Protein AF-A0A537LJ82-F1 (afdb_monomer_lite)

Organism: NCBI:txid2569760

Foldseek 3Di:
DDPPPPPPDLCDDPDPLSVLVNVLVVVCVVLVVVVVVVVVVVVVCCCVVCVDDPDDDDDPVVVVVVVVVVVVVVVVSVVVSVVSVVVSCVVNDDDPDDDDDQWDWDDDVPDIDIDGVVVPPDPDPPPPPPPPPDD

Sequence (135 aa):
MVLNLEIGSVFSPASPMAEATLRLLFLLLVLGTGVLVVVAAIVVISAIRFRDRGRELPEAGERRKAEVLWILGAAVLLLVVLVPTVQTMRIVDPPAGARAPDLIVIGHQFWWEVRYPRSTSRRGPRCSCGLSRRT

Secondary structure (DSSP, 8-state):
---------TTS--SHHHHHHHHHHHHHHHHHHHHHHHHHHHHHHHHHHTSS---PPPPHHHHHHHHHHHHHHHHHHHHHHHHHHHHHHHHHSPPSS-PPPS-EEEE-SS-EEEE-TTTS---------------

InterPro domains:
  IPR011759 Cytochrome C oxidase subunit II, transmembrane domain [PS50999] (2-96)
  IPR036257 Cytochrome C oxidase subunit II, transmembrane domain superfamily [G3DSA:1.10.287.90] (8-90)
  IPR036257 Cytochrome C oxidase subunit II, transmembrane domain superfamily [SSF81464] (11-94)

pLDDT: mean 82.56, std 13.48, range [50.81, 97.69]

Structure (mmCIF, N/CA/C/O backbone):
data_AF-A0A537LJ82-F1
#
_entry.id   AF-A0A537LJ82-F1
#
loop_
_atom_site.group_PDB
_atom_site.id
_atom_site.type_symbol
_atom_site.label_atom_id
_atom_site.label_alt_id
_atom_site.label_comp_id
_atom_site.label_asym_id
_atom_site.label_entity_id
_atom_site.label_seq_id
_atom_site.pdbx_PDB_ins_code
_atom_site.Cartn_x
_atom_site.Cartn_y
_atom_site.Cartn_z
_atom_site.occupancy
_atom_site.B_iso_or_equiv
_atom_site.auth_seq_id
_atom_site.auth_comp_id
_atom_site.auth_asym_id
_atom_site.auth_atom_id
_atom_site.pdbx_PDB_model_num
ATOM 1 N N . MET A 1 1 ? 33.465 21.208 -8.040 1.00 52.84 1 MET A N 1
ATOM 2 C CA . MET A 1 1 ? 32.564 20.579 -9.026 1.00 52.84 1 MET A CA 1
ATOM 3 C C . MET A 1 1 ? 31.612 19.681 -8.251 1.00 52.84 1 MET A C 1
ATOM 5 O O . MET A 1 1 ? 31.938 18.538 -7.974 1.00 52.84 1 MET A O 1
ATOM 9 N N . VAL A 1 2 ? 30.514 20.258 -7.759 1.00 50.81 2 VAL A N 1
ATOM 10 C CA . VAL A 1 2 ? 29.466 19.513 -7.051 1.00 50.81 2 VAL A CA 1
ATOM 11 C C . VAL A 1 2 ? 28.680 18.784 -8.133 1.00 50.81 2 VAL A C 1
ATOM 13 O O . VAL A 1 2 ? 28.070 19.430 -8.981 1.00 50.81 2 VAL A O 1
ATOM 16 N N . LEU A 1 3 ? 28.777 17.457 -8.175 1.00 58.72 3 LEU A N 1
ATOM 17 C CA . LEU A 1 3 ? 27.905 16.653 -9.021 1.00 58.72 3 LEU A CA 1
ATOM 18 C C . LEU A 1 3 ? 26.493 16.825 -8.467 1.00 58.72 3 LEU A C 1
ATOM 20 O O . LEU A 1 3 ? 26.192 16.342 -7.377 1.00 58.72 3 LEU A O 1
ATOM 24 N N . ASN A 1 4 ? 25.660 17.559 -9.202 1.00 56.03 4 ASN A N 1
ATOM 25 C CA . ASN A 1 4 ? 24.222 17.594 -8.994 1.00 56.03 4 ASN A CA 1
ATOM 26 C C . ASN A 1 4 ? 23.709 16.200 -9.380 1.00 56.03 4 ASN A C 1
ATOM 28 O O . ASN A 1 4 ? 23.338 15.943 -10.523 1.00 56.03 4 ASN A O 1
ATOM 32 N N . LEU A 1 5 ? 23.858 15.250 -8.456 1.00 62.44 5 LEU A N 1
ATOM 33 C CA . LEU A 1 5 ? 23.270 13.930 -8.565 1.00 62.44 5 LEU A CA 1
ATOM 34 C C . LEU A 1 5 ? 21.769 14.160 -8.472 1.00 62.44 5 LEU A C 1
ATOM 36 O O . LEU A 1 5 ? 21.214 14.257 -7.381 1.00 62.44 5 LEU A O 1
ATOM 40 N N . GLU A 1 6 ? 21.121 14.275 -9.624 1.00 65.00 6 GLU A N 1
ATOM 41 C CA . GLU A 1 6 ? 19.688 14.051 -9.747 1.00 65.00 6 GLU A CA 1
ATOM 42 C C . GLU A 1 6 ? 19.459 12.574 -9.404 1.00 65.00 6 GLU A C 1
ATOM 44 O O . GLU A 1 6 ? 19.371 11.704 -10.270 1.00 65.00 6 GLU A O 1
ATOM 49 N N . ILE A 1 7 ? 19.497 12.256 -8.107 1.00 64.25 7 ILE A N 1
ATOM 50 C CA . ILE A 1 7 ? 19.127 10.947 -7.596 1.00 64.25 7 ILE A CA 1
ATOM 51 C C . ILE A 1 7 ? 17.672 10.789 -8.014 1.00 64.25 7 ILE A C 1
ATOM 53 O O . ILE A 1 7 ? 16.813 11.533 -7.540 1.00 64.25 7 ILE A O 1
ATOM 57 N N . GLY A 1 8 ? 17.419 9.879 -8.958 1.00 63.47 8 GLY A N 1
ATOM 58 C CA . GLY A 1 8 ? 16.085 9.636 -9.488 1.00 63.47 8 GLY A CA 1
ATOM 59 C C . GLY A 1 8 ? 15.086 9.511 -8.342 1.00 63.47 8 GLY A C 1
ATOM 60 O O . GLY A 1 8 ? 15.216 8.638 -7.483 1.00 63.47 8 GLY A O 1
ATOM 61 N N . SER A 1 9 ? 14.126 10.432 -8.294 1.00 77.88 9 SER A N 1
ATOM 62 C CA . SER A 1 9 ? 13.089 10.423 -7.271 1.00 77.88 9 SER A CA 1
ATOM 63 C C . SER A 1 9 ? 12.092 9.322 -7.595 1.00 77.88 9 SER A C 1
ATOM 65 O O . SER A 1 9 ? 11.585 9.247 -8.713 1.00 77.88 9 SER A O 1
ATOM 67 N N . VAL A 1 10 ? 11.749 8.501 -6.601 1.00 77.69 10 VAL A N 1
ATOM 68 C CA . VAL A 1 10 ? 10.709 7.461 -6.717 1.00 77.69 10 VAL A CA 1
ATOM 69 C C . VAL A 1 10 ? 9.352 8.066 -7.120 1.00 77.69 10 VAL A C 1
ATOM 71 O O . VAL A 1 10 ? 8.505 7.382 -7.686 1.00 77.69 10 VAL A O 1
ATOM 74 N N . PHE A 1 11 ? 9.167 9.369 -6.891 1.00 83.88 11 PHE A N 1
ATOM 75 C CA . PHE A 1 11 ? 7.968 10.126 -7.249 1.00 83.88 11 PHE A CA 1
ATOM 76 C C . PHE A 1 11 ? 7.997 10.719 -8.669 1.00 83.88 11 PHE A C 1
ATOM 78 O O . PHE A 1 11 ? 7.053 11.405 -9.049 1.00 83.88 11 PHE A O 1
ATOM 85 N N . SER A 1 12 ? 9.051 10.465 -9.453 1.00 87.00 12 SER A N 1
ATOM 86 C CA . SER A 1 12 ? 9.181 10.890 -10.853 1.00 87.00 12 SER A CA 1
ATOM 87 C C . SER A 1 12 ? 9.356 9.658 -11.755 1.00 87.00 12 SER A C 1
ATOM 89 O O . SER A 1 12 ? 10.482 9.212 -11.995 1.00 87.00 12 SER A O 1
ATOM 91 N N . PRO A 1 13 ? 8.255 9.026 -12.199 1.00 84.44 13 PRO A N 1
ATOM 92 C CA . PRO A 1 13 ? 8.320 7.777 -12.945 1.00 84.44 13 PRO A CA 1
ATOM 93 C C . PRO A 1 13 ? 8.861 8.013 -14.362 1.00 84.44 13 PRO A C 1
ATOM 95 O O . PRO A 1 13 ? 8.376 8.872 -15.090 1.00 84.44 13 PRO A O 1
ATOM 98 N N . ALA A 1 14 ? 9.851 7.215 -14.768 1.00 86.44 14 ALA A N 1
ATOM 99 C CA . ALA A 1 14 ? 10.492 7.308 -16.087 1.00 86.44 14 ALA A CA 1
ATOM 100 C C . ALA A 1 14 ? 10.036 6.216 -17.078 1.00 86.44 14 ALA A C 1
ATOM 102 O O . ALA A 1 14 ? 10.525 6.152 -18.205 1.00 86.44 14 ALA A O 1
ATOM 103 N N . SER A 1 15 ? 9.128 5.324 -16.666 1.00 85.38 15 SER A N 1
ATOM 104 C CA . SER A 1 15 ? 8.594 4.243 -17.501 1.00 85.38 15 SER A CA 1
ATOM 105 C C . SER A 1 15 ? 7.119 3.951 -17.180 1.00 85.38 15 SER A C 1
ATOM 107 O O . SER A 1 15 ? 6.690 4.179 -16.045 1.00 85.38 15 SER A O 1
ATOM 109 N N . PRO A 1 16 ? 6.338 3.378 -18.120 1.00 86.88 16 PRO A N 1
ATOM 110 C CA . PRO A 1 16 ? 4.930 3.033 -17.875 1.00 86.88 16 PRO A CA 1
ATOM 111 C C . PRO A 1 16 ? 4.734 2.047 -16.710 1.00 86.88 16 PRO A C 1
ATOM 113 O O . PRO A 1 16 ? 3.758 2.119 -15.967 1.00 86.88 16 PRO A O 1
ATOM 116 N N . MET A 1 17 ? 5.694 1.138 -16.512 1.00 86.75 17 MET A N 1
ATOM 117 C CA . MET A 1 17 ? 5.713 0.200 -15.382 1.00 86.75 17 MET A CA 1
ATOM 118 C C . MET A 1 17 ? 5.956 0.922 -14.046 1.00 86.75 17 MET A C 1
ATOM 120 O O . MET A 1 17 ? 5.332 0.598 -13.031 1.00 86.75 17 MET A O 1
ATOM 124 N N . ALA A 1 18 ? 6.834 1.933 -14.047 1.00 87.00 18 ALA A N 1
ATOM 125 C CA . ALA A 1 18 ? 7.078 2.773 -12.878 1.00 87.00 18 ALA A CA 1
ATOM 126 C C . ALA A 1 18 ? 5.845 3.623 -12.533 1.00 87.00 18 ALA A C 1
ATOM 128 O O . ALA A 1 18 ? 5.503 3.742 -11.358 1.00 87.00 18 ALA A O 1
ATOM 129 N N . GLU A 1 19 ? 5.121 4.142 -13.531 1.00 90.12 19 GLU A N 1
ATOM 130 C CA . GLU A 1 19 ? 3.854 4.853 -13.307 1.00 90.12 19 GLU A CA 1
ATOM 131 C C . GLU A 1 19 ? 2.788 3.959 -12.661 1.00 90.12 19 GLU A C 1
ATOM 133 O O . GLU A 1 19 ? 2.119 4.379 -11.714 1.00 90.12 19 GLU A O 1
ATOM 138 N N . ALA A 1 20 ? 2.635 2.719 -13.141 1.00 89.88 20 ALA A N 1
ATOM 139 C CA . ALA A 1 20 ? 1.684 1.762 -12.574 1.00 89.88 20 ALA A CA 1
ATOM 140 C C . ALA A 1 20 ? 2.008 1.439 -11.105 1.00 89.88 20 ALA A C 1
ATOM 142 O O . ALA A 1 20 ? 1.113 1.397 -10.258 1.00 89.88 20 ALA A O 1
ATOM 143 N N . THR A 1 21 ? 3.296 1.285 -10.790 1.00 90.00 21 THR A N 1
ATOM 144 C CA . THR A 1 21 ? 3.774 1.086 -9.415 1.00 90.00 21 THR A CA 1
ATOM 145 C C . THR A 1 21 ? 3.507 2.315 -8.542 1.00 90.00 21 THR A C 1
ATOM 147 O O . THR A 1 21 ? 3.005 2.177 -7.427 1.00 90.00 21 THR A O 1
ATOM 150 N N . LEU A 1 22 ? 3.769 3.526 -9.049 1.00 92.94 22 LEU A N 1
ATOM 151 C CA . LEU A 1 22 ? 3.554 4.770 -8.306 1.00 92.94 22 LEU A CA 1
ATOM 152 C C . LEU A 1 22 ? 2.070 5.007 -7.986 1.00 92.94 22 LEU A C 1
ATOM 154 O O . LEU A 1 22 ? 1.729 5.389 -6.867 1.00 92.94 22 LEU A O 1
ATOM 158 N N . ARG A 1 23 ? 1.170 4.733 -8.937 1.00 92.12 23 ARG A N 1
ATOM 159 C CA . ARG A 1 23 ? -0.284 4.801 -8.703 1.00 92.12 23 ARG A CA 1
ATOM 160 C C . ARG A 1 23 ? -0.719 3.840 -7.601 1.00 92.12 23 ARG A C 1
ATOM 162 O O . ARG A 1 23 ? -1.518 4.214 -6.744 1.00 92.12 23 ARG A O 1
ATOM 169 N N . LEU A 1 24 ? -0.174 2.624 -7.609 1.00 92.44 24 LEU A N 1
ATOM 170 C CA . LEU A 1 24 ? -0.477 1.620 -6.597 1.00 92.44 24 LEU A CA 1
ATOM 171 C C . LEU A 1 24 ? 0.047 2.031 -5.215 1.00 92.44 24 LEU A C 1
ATOM 173 O O . LEU A 1 24 ? -0.665 1.887 -4.225 1.00 92.44 24 LEU A O 1
ATOM 177 N N . LEU A 1 25 ? 1.240 2.629 -5.154 1.00 94.38 25 LEU A N 1
ATOM 178 C CA . LEU A 1 25 ? 1.798 3.207 -3.930 1.00 94.38 25 LEU A CA 1
ATOM 179 C C . LEU A 1 25 ? 0.877 4.279 -3.336 1.00 94.38 25 LEU A C 1
ATOM 181 O O . LEU A 1 25 ? 0.569 4.221 -2.147 1.00 94.38 25 LEU A O 1
ATOM 185 N N . PHE A 1 26 ? 0.400 5.232 -4.142 1.00 94.94 26 PHE A N 1
ATOM 186 C CA . PHE A 1 26 ? -0.505 6.273 -3.645 1.00 94.94 26 PHE A CA 1
ATOM 187 C C . PHE A 1 26 ? -1.850 5.709 -3.188 1.00 94.94 26 PHE A C 1
ATOM 189 O O . PHE A 1 26 ? -2.368 6.137 -2.158 1.00 94.94 26 PHE A O 1
ATOM 196 N N . LEU A 1 27 ? -2.391 4.717 -3.900 1.00 94.19 27 LEU A N 1
ATOM 197 C CA . LEU A 1 27 ? -3.605 4.017 -3.485 1.00 94.19 27 LEU A CA 1
ATOM 198 C C . LEU A 1 27 ? -3.427 3.373 -2.103 1.00 94.19 27 LEU A C 1
ATOM 200 O O . LEU A 1 27 ? -4.261 3.570 -1.220 1.00 94.19 27 LEU A O 1
ATOM 204 N N . LEU A 1 28 ? -2.321 2.656 -1.887 1.00 94.94 28 LEU A N 1
ATOM 205 C CA . LEU A 1 28 ? -2.011 2.036 -0.597 1.00 94.94 28 LEU A CA 1
ATOM 206 C C . LEU A 1 28 ? -1.793 3.071 0.508 1.00 94.94 28 LEU A C 1
ATOM 208 O O . LEU A 1 28 ? -2.282 2.877 1.619 1.00 94.94 28 LEU A O 1
ATOM 212 N N . LEU A 1 29 ? -1.102 4.176 0.214 1.00 95.81 29 LEU A N 1
ATOM 213 C CA . LEU A 1 29 ? -0.899 5.262 1.175 1.00 95.81 29 LEU A CA 1
ATOM 214 C C . LEU A 1 29 ? -2.222 5.888 1.611 1.00 95.81 29 LEU A C 1
ATOM 216 O O . LEU A 1 29 ? -2.426 6.089 2.806 1.00 95.81 29 LEU A O 1
ATOM 220 N N . VAL A 1 30 ? -3.126 6.176 0.672 1.00 96.56 30 VAL A N 1
ATOM 221 C CA . VAL A 1 30 ? -4.438 6.760 0.984 1.00 96.56 30 VAL A CA 1
ATOM 222 C C . VAL A 1 30 ? -5.274 5.790 1.816 1.00 96.56 30 VAL A C 1
ATOM 224 O O . VAL A 1 30 ? -5.812 6.189 2.848 1.00 96.56 30 VAL A O 1
ATOM 227 N N . LEU A 1 31 ? -5.343 4.514 1.424 1.00 95.00 31 LEU A N 1
ATOM 228 C CA . LEU A 1 31 ? -6.084 3.499 2.177 1.00 95.00 31 LEU A CA 1
ATOM 229 C C . LEU A 1 31 ? -5.499 3.289 3.579 1.00 95.00 31 LEU A C 1
ATOM 231 O O . LEU A 1 31 ? -6.237 3.314 4.563 1.00 95.00 31 LEU A O 1
ATOM 235 N N . GLY A 1 32 ? -4.179 3.132 3.685 1.00 95.25 32 GLY A N 1
ATOM 236 C CA . GLY A 1 32 ? -3.488 2.944 4.959 1.00 95.25 32 GLY A CA 1
ATOM 237 C C . GLY A 1 32 ? -3.645 4.145 5.888 1.00 95.25 32 GLY A C 1
ATOM 238 O O . GLY A 1 32 ? -3.961 3.977 7.064 1.00 95.25 32 GLY A O 1
ATOM 239 N N . THR A 1 33 ? -3.514 5.360 5.351 1.00 97.69 33 THR A N 1
ATOM 240 C CA . THR A 1 33 ? -3.749 6.597 6.110 1.00 97.69 33 THR A CA 1
ATOM 241 C C . THR A 1 33 ? -5.205 6.691 6.562 1.00 97.69 33 THR A C 1
ATOM 243 O O . THR A 1 33 ? -5.463 7.037 7.711 1.00 97.69 33 THR A O 1
ATOM 246 N N . GLY A 1 34 ? -6.166 6.329 5.707 1.00 96.12 34 GLY A N 1
ATOM 247 C CA . GLY A 1 34 ? -7.585 6.300 6.064 1.00 96.12 34 GLY A CA 1
ATOM 248 C C . GLY A 1 34 ? -7.873 5.364 7.240 1.00 96.12 34 GLY A C 1
ATOM 249 O O . GLY A 1 34 ? -8.498 5.774 8.217 1.00 96.12 34 GLY A O 1
ATOM 250 N N . VAL A 1 35 ? -7.359 4.132 7.192 1.00 94.88 35 VAL A N 1
ATOM 251 C CA . VAL A 1 35 ? -7.502 3.158 8.289 1.00 94.88 35 VAL A CA 1
ATOM 252 C C . VAL A 1 35 ? -6.838 3.662 9.567 1.00 94.88 35 VAL A C 1
ATOM 254 O O . VAL A 1 35 ? -7.441 3.589 10.638 1.00 94.88 35 VAL A O 1
ATOM 257 N N . LEU A 1 36 ? -5.627 4.215 9.461 1.00 96.19 36 LEU A N 1
ATOM 258 C CA . LEU A 1 36 ? -4.908 4.792 10.595 1.00 96.19 36 LEU A CA 1
ATOM 259 C C . LEU A 1 36 ? -5.735 5.887 11.277 1.00 96.19 36 LEU A C 1
ATOM 261 O O . LEU A 1 36 ? -5.895 5.858 12.495 1.00 96.19 36 LEU A O 1
ATOM 265 N N . VAL A 1 37 ? -6.293 6.819 10.499 1.00 97.69 37 VAL A N 1
ATOM 266 C CA . VAL A 1 37 ? -7.123 7.916 11.015 1.00 97.69 37 VAL A CA 1
ATOM 267 C C . VAL A 1 37 ? -8.381 7.381 11.697 1.00 97.69 37 VAL A C 1
ATOM 269 O O . VAL A 1 37 ? -8.710 7.836 12.791 1.00 97.69 37 VAL A O 1
ATOM 272 N N . VAL A 1 38 ? -9.061 6.394 11.106 1.00 95.19 38 VAL A N 1
ATOM 273 C CA . VAL A 1 38 ? -10.261 5.781 11.699 1.00 95.19 38 VAL A CA 1
ATOM 274 C C . VAL A 1 38 ? -9.942 5.138 13.049 1.00 95.19 38 VAL A C 1
ATOM 276 O O . VAL A 1 38 ? -10.616 5.421 14.040 1.00 95.19 38 VAL A O 1
ATOM 279 N N . VAL A 1 39 ? -8.896 4.312 13.120 1.00 94.69 39 VAL A N 1
ATOM 280 C CA . VAL A 1 39 ? -8.502 3.639 14.367 1.00 94.69 39 VAL A CA 1
ATOM 281 C C . VAL A 1 39 ? -8.048 4.656 15.413 1.00 94.69 39 VAL A C 1
ATOM 283 O O . VAL A 1 39 ? -8.490 4.593 16.561 1.00 94.69 39 VAL A O 1
ATOM 286 N N . ALA A 1 40 ? -7.223 5.630 15.023 1.00 96.56 40 ALA A N 1
ATOM 287 C CA . ALA A 1 40 ? -6.768 6.690 15.916 1.00 96.56 40 ALA A CA 1
ATOM 288 C C . ALA A 1 40 ? -7.948 7.488 16.492 1.00 96.56 40 ALA A C 1
ATOM 290 O O . ALA A 1 40 ? -7.998 7.720 17.700 1.00 96.56 40 ALA A O 1
ATOM 291 N N . ALA A 1 41 ? -8.936 7.843 15.665 1.00 96.25 41 ALA A N 1
ATOM 292 C CA . ALA A 1 41 ? -10.139 8.537 16.112 1.00 96.25 41 ALA A CA 1
ATOM 293 C C . ALA A 1 41 ? -10.947 7.699 17.115 1.00 96.25 41 ALA A C 1
ATOM 295 O O . ALA A 1 41 ? -11.321 8.214 18.168 1.00 96.25 41 ALA A O 1
ATOM 296 N N . ILE A 1 42 ? -11.167 6.406 16.842 1.00 93.38 42 ILE A N 1
ATOM 297 C CA . ILE A 1 42 ? -11.875 5.499 17.763 1.00 93.38 42 ILE A CA 1
ATOM 298 C C . ILE A 1 42 ? -11.163 5.443 19.118 1.00 93.38 42 ILE A C 1
ATOM 300 O O . ILE A 1 42 ? -11.818 5.541 20.160 1.00 93.38 42 ILE A O 1
ATOM 304 N N . VAL A 1 43 ? -9.834 5.324 19.123 1.00 93.00 43 VAL A N 1
ATOM 305 C CA . VAL A 1 43 ? -9.031 5.274 20.353 1.00 93.00 43 VAL A CA 1
ATOM 306 C C . VAL A 1 43 ? -9.123 6.588 21.125 1.00 93.00 43 VAL A C 1
ATOM 308 O O . VAL A 1 43 ? -9.401 6.565 22.323 1.00 93.00 43 VAL A O 1
ATOM 311 N N . VAL A 1 44 ? -8.950 7.730 20.454 1.00 95.81 44 VAL A N 1
ATOM 312 C CA . VAL A 1 44 ? -9.024 9.059 21.083 1.00 95.81 44 VAL A CA 1
ATOM 313 C C . VAL A 1 44 ? -10.410 9.308 21.678 1.00 95.81 44 VAL A C 1
ATOM 315 O O . VAL A 1 44 ? -10.521 9.686 22.846 1.00 95.81 44 VAL A O 1
ATOM 318 N N . ILE A 1 45 ? -11.475 9.034 20.920 1.00 93.50 45 ILE A N 1
ATOM 319 C CA . ILE A 1 45 ? -12.858 9.171 21.397 1.00 93.50 45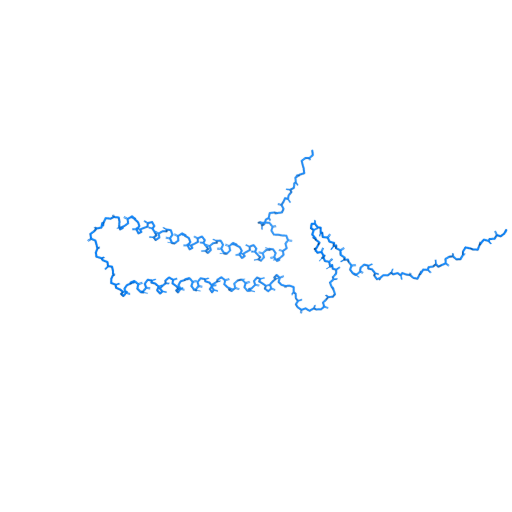 ILE A CA 1
ATOM 320 C C . ILE A 1 45 ? -13.089 8.265 22.606 1.00 93.50 45 ILE A C 1
ATOM 322 O O . ILE A 1 45 ? -13.644 8.712 23.610 1.00 93.50 45 ILE A O 1
ATOM 326 N N . SER A 1 46 ? -12.629 7.014 22.546 1.00 89.31 46 SER A N 1
ATOM 327 C CA . SER A 1 46 ? -12.792 6.061 23.645 1.00 89.31 46 SER A CA 1
ATOM 328 C C . SER A 1 46 ? -12.051 6.512 24.906 1.00 89.31 46 SER A C 1
ATOM 330 O O . SER A 1 46 ? -12.608 6.463 26.003 1.00 89.31 46 SER A O 1
ATOM 332 N N . ALA A 1 47 ? -10.824 7.014 24.757 1.00 90.44 47 ALA A N 1
ATOM 333 C CA . ALA A 1 47 ? -10.010 7.505 25.863 1.00 90.44 47 ALA A CA 1
ATOM 334 C C . ALA A 1 47 ? -10.639 8.722 26.560 1.00 90.44 47 ALA A C 1
ATOM 336 O O . ALA A 1 47 ? -10.608 8.806 27.786 1.00 90.44 47 ALA A O 1
ATOM 337 N N . ILE A 1 48 ? -11.244 9.644 25.803 1.00 91.19 48 ILE A N 1
AT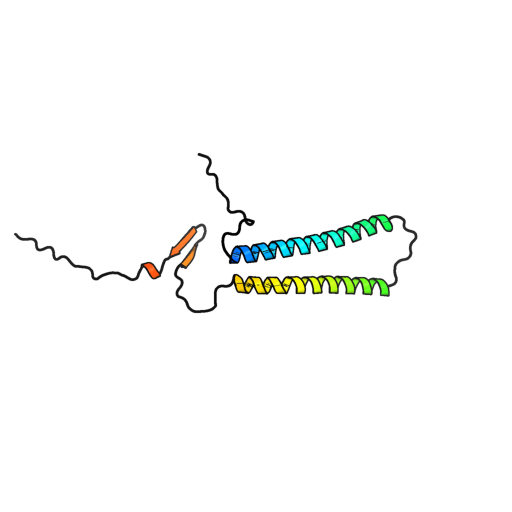OM 338 C CA . ILE A 1 48 ? -11.899 10.838 26.358 1.00 91.19 48 ILE A CA 1
ATOM 339 C C . ILE A 1 48 ? -13.267 10.482 26.964 1.00 91.19 48 ILE A C 1
ATOM 341 O O . ILE A 1 48 ? -13.588 10.910 28.073 1.00 91.19 48 ILE A O 1
ATOM 345 N N . ARG A 1 49 ? -14.085 9.684 26.262 1.00 84.25 49 ARG A N 1
ATOM 346 C CA . ARG A 1 49 ? -15.488 9.408 26.624 1.00 84.25 49 ARG A CA 1
ATOM 347 C C . ARG A 1 49 ? -15.653 8.430 27.789 1.00 84.25 49 ARG A C 1
ATOM 349 O O . ARG A 1 49 ? -16.660 8.510 28.496 1.00 84.25 49 ARG A O 1
ATOM 356 N N . PHE A 1 50 ? -14.706 7.512 27.983 1.00 81.75 50 PHE A N 1
ATOM 357 C CA . PHE A 1 50 ? -14.756 6.470 29.021 1.00 81.75 50 PHE A CA 1
ATOM 358 C C . PHE A 1 50 ? -13.717 6.678 30.138 1.00 81.75 50 PHE A C 1
ATOM 360 O O . PHE A 1 50 ? -13.350 5.721 30.827 1.00 81.75 50 PHE A O 1
ATOM 367 N N . ARG A 1 51 ? -13.248 7.923 30.323 1.00 79.31 51 ARG A N 1
ATOM 368 C CA . ARG A 1 51 ? -12.256 8.287 31.348 1.00 79.31 51 ARG A CA 1
ATOM 369 C C . ARG A 1 51 ? -12.788 8.214 32.786 1.00 79.31 51 ARG A C 1
ATOM 371 O O . ARG A 1 51 ? -11.995 7.987 33.689 1.00 79.31 51 ARG A O 1
ATOM 378 N N . ASP A 1 52 ? -14.098 8.360 32.992 1.00 74.38 52 ASP A N 1
ATOM 379 C CA . ASP A 1 52 ? -14.737 8.406 34.318 1.00 74.38 52 ASP A CA 1
ATOM 380 C C . ASP A 1 52 ? -15.588 7.139 34.538 1.00 74.38 52 ASP A C 1
ATOM 382 O O . ASP A 1 52 ? -16.569 6.905 33.821 1.00 74.38 52 ASP A O 1
ATOM 386 N N . ARG A 1 53 ? -15.155 6.238 35.433 1.00 65.94 53 ARG A N 1
ATOM 387 C CA . ARG A 1 53 ? -15.617 4.836 35.467 1.00 65.94 53 ARG A CA 1
ATOM 388 C C . ARG A 1 53 ? -16.464 4.504 36.695 1.00 65.94 53 ARG A C 1
ATOM 390 O O . ARG A 1 53 ? -15.945 4.120 37.734 1.00 65.94 53 ARG A O 1
ATOM 397 N N . GLY A 1 54 ? -17.775 4.513 36.480 1.00 62.09 54 GLY A N 1
ATOM 398 C CA . GLY A 1 54 ? -18.762 3.736 37.238 1.00 62.09 54 GLY A CA 1
ATOM 399 C C . GLY A 1 54 ? -19.681 2.930 36.311 1.00 62.09 54 GLY A C 1
ATOM 400 O O . GLY A 1 54 ? -20.875 2.856 36.562 1.00 62.09 54 GLY A O 1
ATOM 401 N N . ARG A 1 55 ? -19.171 2.424 35.174 1.00 67.19 55 ARG A N 1
ATOM 402 C CA . ARG A 1 55 ? -19.984 1.738 34.149 1.00 67.19 55 ARG A CA 1
ATOM 403 C C . ARG A 1 55 ? -19.750 0.233 34.132 1.00 67.19 55 ARG A C 1
ATOM 405 O O . ARG A 1 55 ? -18.613 -0.222 34.238 1.00 67.19 55 ARG A O 1
ATOM 412 N N . GLU A 1 56 ? -20.840 -0.499 33.937 1.00 71.81 56 GLU A N 1
ATOM 413 C CA . GLU A 1 56 ? -20.865 -1.951 33.789 1.00 71.81 56 GLU A CA 1
ATOM 414 C C . GLU A 1 56 ? -20.188 -2.394 32.482 1.00 71.81 56 GLU A C 1
ATOM 416 O O . GLU A 1 56 ? -20.156 -1.668 31.484 1.00 71.81 56 GLU A O 1
ATOM 421 N N . LEU A 1 57 ? -19.590 -3.586 32.509 1.00 73.50 57 LEU A N 1
ATOM 422 C CA . LEU A 1 57 ? -18.931 -4.180 31.349 1.00 73.50 57 LEU A CA 1
ATOM 423 C C . LEU A 1 57 ? -19.986 -4.613 30.316 1.00 73.50 57 LEU A C 1
ATOM 425 O O . LEU A 1 57 ? -20.960 -5.251 30.706 1.00 73.50 57 LEU A O 1
ATOM 429 N N . PRO A 1 58 ? -19.776 -4.356 29.009 1.00 72.50 58 PRO A N 1
ATOM 430 C CA . PRO A 1 58 ? -20.707 -4.800 27.977 1.00 72.50 58 PRO A CA 1
ATOM 431 C C . PRO A 1 58 ? -20.805 -6.326 27.952 1.00 72.50 58 PRO A C 1
ATOM 433 O O . PRO A 1 58 ? -19.790 -7.022 28.143 1.00 72.50 58 PRO A O 1
ATOM 436 N N . GLU A 1 59 ? -22.015 -6.822 27.690 1.00 79.19 59 GLU A N 1
ATOM 437 C CA . GLU A 1 59 ? -22.325 -8.249 27.662 1.00 79.19 59 GLU A CA 1
ATOM 438 C C . GLU A 1 59 ? -21.496 -8.998 26.604 1.00 79.19 59 GLU A C 1
ATOM 440 O O . GLU A 1 59 ? -21.048 -8.440 25.595 1.00 79.19 59 GLU A O 1
ATOM 445 N N . ALA A 1 60 ? -21.306 -10.307 26.803 1.00 73.94 60 ALA A N 1
ATOM 446 C CA . ALA A 1 60 ? -20.504 -11.151 25.911 1.00 73.94 60 ALA A CA 1
ATOM 447 C C . ALA A 1 60 ? -20.973 -11.099 24.438 1.00 73.94 60 ALA A C 1
ATOM 449 O O . ALA A 1 60 ? -20.154 -11.175 23.519 1.00 73.94 60 ALA A O 1
ATOM 450 N N . GLY A 1 61 ? -22.278 -10.912 24.204 1.00 78.81 61 GLY A N 1
ATOM 451 C CA . GLY A 1 61 ? -22.855 -10.797 22.864 1.00 78.81 61 GLY A CA 1
ATOM 452 C C . GLY A 1 61 ? -22.416 -9.546 22.091 1.00 78.81 61 GLY A C 1
ATOM 453 O O . GLY A 1 61 ? -22.209 -9.623 20.880 1.00 78.81 61 GLY A O 1
ATOM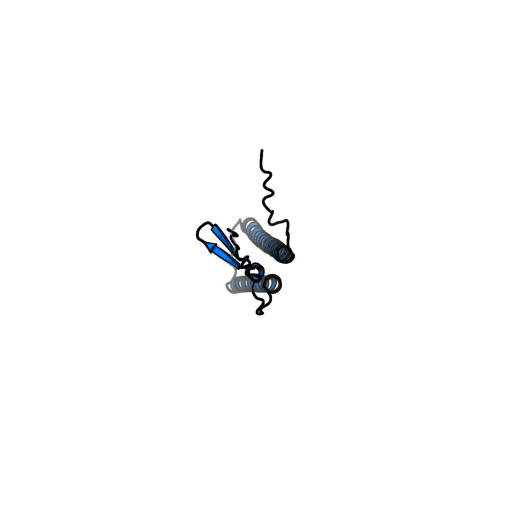 454 N N . GLU A 1 62 ? -22.230 -8.405 22.758 1.00 77.19 62 GLU A N 1
ATOM 455 C CA . GLU A 1 62 ? -21.786 -7.158 22.112 1.00 77.19 62 GLU A CA 1
ATOM 456 C C . GLU A 1 62 ? -20.308 -7.207 21.720 1.00 77.19 62 GLU A C 1
ATOM 458 O O . GLU A 1 62 ? -19.937 -6.775 20.627 1.00 77.19 62 GLU A O 1
ATOM 463 N N . ARG A 1 63 ? -19.470 -7.820 22.561 1.00 81.88 63 ARG A N 1
ATOM 464 C CA . ARG A 1 63 ? -18.036 -8.007 22.283 1.00 81.88 63 ARG A CA 1
ATOM 465 C C . ARG A 1 63 ? -17.809 -8.853 21.034 1.00 81.88 63 ARG A C 1
ATOM 467 O O . ARG A 1 63 ? -17.023 -8.474 20.171 1.00 81.88 63 ARG A O 1
ATOM 474 N N . ARG A 1 64 ? -18.558 -9.953 20.898 1.00 87.25 64 ARG A N 1
ATOM 475 C CA . ARG A 1 64 ? -18.467 -10.852 19.738 1.00 87.25 64 ARG A CA 1
ATOM 476 C C . ARG A 1 64 ? -18.871 -10.168 18.430 1.00 87.25 64 ARG A C 1
ATOM 478 O O . ARG A 1 64 ? -18.264 -10.424 17.395 1.00 87.25 64 ARG A O 1
ATOM 485 N N . LYS A 1 65 ? -19.875 -9.284 18.456 1.00 87.38 65 LYS A N 1
ATOM 486 C CA . LYS A 1 65 ? -20.281 -8.503 17.272 1.00 87.38 65 LYS A CA 1
ATOM 487 C C . LYS A 1 65 ? -19.174 -7.549 16.828 1.00 87.38 65 LYS A C 1
ATOM 489 O O . LYS A 1 65 ? -18.874 -7.493 15.639 1.00 87.38 65 LYS A O 1
ATOM 494 N N . ALA A 1 66 ? -18.560 -6.837 17.776 1.00 87.50 66 ALA A N 1
ATOM 495 C CA . ALA A 1 66 ? -17.439 -5.948 17.487 1.00 87.50 66 ALA A CA 1
ATOM 496 C C . ALA A 1 66 ? -16.253 -6.724 16.903 1.00 87.50 66 ALA A C 1
ATOM 498 O O . ALA A 1 66 ? -15.657 -6.271 15.929 1.00 87.50 66 ALA A O 1
ATOM 499 N N . GLU A 1 67 ? -15.965 -7.910 17.450 1.00 89.12 67 GLU A N 1
ATOM 500 C CA . GLU A 1 67 ? -14.882 -8.768 16.977 1.00 89.12 67 GLU A CA 1
ATOM 501 C C . GLU A 1 67 ? -15.058 -9.187 15.512 1.00 89.12 67 GLU A C 1
ATOM 503 O O . GLU A 1 67 ? -14.187 -8.991 14.668 1.00 89.12 67 GLU A O 1
ATOM 508 N N . VAL A 1 68 ? -16.242 -9.700 15.190 1.00 94.06 68 VAL A N 1
ATOM 509 C CA . VAL A 1 68 ? -16.574 -10.126 13.829 1.00 94.06 68 VAL A CA 1
ATOM 510 C C . VAL A 1 68 ? -16.552 -8.944 12.854 1.00 94.06 68 VAL A C 1
ATOM 512 O O . VAL A 1 68 ? -16.074 -9.087 11.729 1.00 94.06 68 VAL A O 1
ATOM 515 N N . LEU A 1 69 ? -17.023 -7.769 13.283 1.00 93.62 69 LEU A N 1
ATOM 516 C CA . LEU A 1 69 ? -17.082 -6.575 12.442 1.00 93.62 69 LEU A CA 1
ATOM 517 C C . LEU A 1 69 ? -15.693 -6.106 11.989 1.00 93.62 69 LEU A C 1
ATOM 519 O O . LEU A 1 69 ? -15.518 -5.793 10.811 1.00 93.62 69 LEU A O 1
ATOM 523 N N . TRP A 1 70 ? -14.700 -6.068 12.884 1.00 93.00 70 TRP A N 1
ATOM 524 C CA . TRP A 1 70 ? -13.360 -5.601 12.509 1.00 93.00 70 TRP A CA 1
ATOM 525 C C . TRP A 1 70 ? -12.606 -6.622 11.651 1.00 93.00 70 TRP A C 1
ATOM 527 O O . TRP A 1 70 ? -11.896 -6.220 10.729 1.00 93.00 70 TRP A O 1
ATOM 537 N N . ILE A 1 71 ? -12.799 -7.924 11.891 1.00 94.81 71 ILE A N 1
ATOM 538 C CA . ILE A 1 71 ? -12.209 -8.984 11.058 1.00 94.81 71 ILE A CA 1
ATOM 539 C C . ILE A 1 71 ? -12.763 -8.897 9.636 1.00 94.81 71 ILE A C 1
ATOM 541 O O . ILE A 1 71 ? -11.997 -8.897 8.673 1.00 94.81 71 ILE A O 1
ATOM 545 N N . LEU A 1 72 ? -14.087 -8.767 9.495 1.00 96.25 72 LEU A N 1
ATOM 546 C CA . LEU A 1 72 ? -14.733 -8.563 8.197 1.00 96.25 72 LEU A CA 1
ATOM 547 C C . LEU A 1 72 ? -14.235 -7.285 7.519 1.00 96.25 72 LEU A C 1
ATOM 549 O O . LEU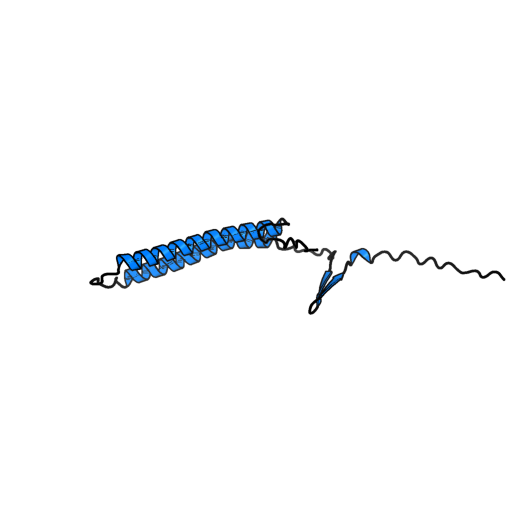 A 1 72 ? -13.904 -7.320 6.336 1.00 96.25 72 LEU A O 1
ATOM 553 N N . GLY A 1 73 ? -14.128 -6.180 8.261 1.00 93.81 73 GLY A N 1
ATOM 554 C CA . GLY A 1 73 ? -13.596 -4.922 7.739 1.00 93.81 73 GLY A CA 1
ATOM 555 C C . GLY A 1 73 ? -12.174 -5.066 7.187 1.00 93.81 73 GLY A C 1
ATOM 556 O O . GLY A 1 73 ? -11.904 -4.654 6.059 1.00 93.81 73 GLY A O 1
ATOM 557 N N . ALA A 1 74 ? -11.278 -5.709 7.941 1.00 92.38 74 ALA A N 1
ATOM 558 C CA . ALA A 1 74 ? -9.906 -5.968 7.508 1.00 92.38 74 ALA A CA 1
ATOM 559 C C . ALA A 1 74 ? -9.843 -6.919 6.298 1.00 92.38 74 ALA A C 1
ATOM 561 O O . ALA A 1 74 ? -9.085 -6.675 5.358 1.00 92.38 74 ALA A O 1
ATOM 562 N N . ALA A 1 75 ? -10.666 -7.970 6.278 1.00 95.94 75 ALA A N 1
ATOM 563 C CA . ALA A 1 75 ? -10.734 -8.911 5.163 1.00 95.94 75 ALA A CA 1
ATOM 564 C C . ALA A 1 75 ? -11.217 -8.240 3.864 1.00 95.94 75 ALA A C 1
ATOM 566 O O . ALA A 1 75 ? -10.627 -8.445 2.804 1.00 95.94 75 ALA A O 1
ATOM 567 N N . VAL A 1 76 ? -12.250 -7.396 3.939 1.00 95.88 76 VAL A N 1
ATOM 568 C CA . VAL A 1 76 ? -12.752 -6.637 2.782 1.00 95.88 76 VAL A CA 1
ATOM 569 C C . VAL A 1 76 ? -11.697 -5.656 2.274 1.00 95.88 76 VAL A C 1
ATOM 571 O O . VAL A 1 76 ? -11.478 -5.573 1.067 1.00 95.88 76 VAL A O 1
ATOM 574 N N . LEU A 1 77 ? -10.994 -4.958 3.171 1.00 94.19 77 LEU A N 1
ATOM 575 C CA . LEU A 1 77 ? -9.903 -4.059 2.791 1.00 94.19 77 LEU A CA 1
ATOM 576 C C . LEU A 1 77 ? -8.805 -4.791 2.002 1.00 94.19 77 LEU A C 1
ATOM 578 O O . LEU A 1 77 ? -8.337 -4.278 0.986 1.00 94.19 77 LEU A O 1
ATOM 582 N N . LEU A 1 78 ? -8.424 -6.001 2.428 1.00 95.12 78 LEU A N 1
ATOM 583 C CA . LEU A 1 78 ? -7.452 -6.822 1.701 1.00 95.12 78 LEU A CA 1
ATOM 584 C C . LEU A 1 78 ? -7.933 -7.168 0.289 1.00 95.12 78 LEU A C 1
ATOM 586 O O . LEU A 1 78 ? -7.156 -7.064 -0.658 1.00 95.12 78 LEU A O 1
ATOM 590 N N . LEU A 1 79 ? -9.208 -7.528 0.123 1.00 95.38 79 LEU A N 1
ATOM 591 C CA . LEU A 1 79 ? -9.780 -7.808 -1.198 1.00 95.38 79 LEU A CA 1
ATOM 592 C C . LEU A 1 79 ? -9.759 -6.572 -2.108 1.00 95.38 79 LEU A C 1
ATOM 594 O O . LEU A 1 79 ? -9.425 -6.687 -3.288 1.00 95.38 79 LEU A O 1
ATOM 598 N N . VAL A 1 80 ? -10.052 -5.390 -1.559 1.00 94.44 80 VAL A N 1
ATOM 599 C CA . VAL A 1 80 ? -9.988 -4.115 -2.294 1.00 94.44 80 VAL A CA 1
ATOM 600 C C . VAL A 1 80 ? -8.568 -3.821 -2.780 1.00 94.44 80 VAL A C 1
ATOM 602 O O . VAL A 1 80 ? -8.395 -3.354 -3.902 1.00 94.44 80 VAL A O 1
ATOM 605 N N . VAL A 1 81 ? -7.550 -4.125 -1.972 1.00 95.25 81 VAL A N 1
ATOM 606 C CA . VAL A 1 81 ? -6.134 -3.947 -2.336 1.00 95.25 81 VAL A CA 1
ATOM 607 C C . VAL A 1 81 ? -5.644 -5.013 -3.323 1.00 95.25 81 VAL A C 1
ATOM 609 O O . VAL A 1 81 ? -4.793 -4.739 -4.175 1.00 95.25 81 VAL A O 1
ATOM 612 N N . LEU A 1 82 ? -6.181 -6.230 -3.250 1.00 95.69 82 LEU A N 1
ATOM 613 C CA . LEU A 1 82 ? -5.737 -7.353 -4.073 1.00 95.69 82 LEU A CA 1
ATOM 614 C C . LEU A 1 82 ? -5.966 -7.106 -5.569 1.00 95.69 82 LEU A C 1
ATOM 616 O O . LEU A 1 82 ? -5.089 -7.391 -6.383 1.00 95.69 82 LEU A O 1
ATOM 620 N N . VAL A 1 83 ? -7.122 -6.548 -5.934 1.00 94.69 83 VAL A N 1
ATOM 621 C CA . VAL A 1 83 ? -7.486 -6.293 -7.337 1.00 94.69 83 VAL A CA 1
ATOM 622 C C . VAL A 1 83 ? -6.470 -5.393 -8.061 1.00 94.69 83 VAL A C 1
ATOM 624 O O . VAL A 1 83 ? -5.910 -5.853 -9.061 1.00 94.69 83 VAL A O 1
ATOM 627 N N . PRO A 1 84 ? -6.166 -4.162 -7.595 1.00 92.81 84 PRO A N 1
ATOM 628 C CA . PRO A 1 84 ? -5.171 -3.317 -8.249 1.00 92.81 84 PRO A CA 1
ATOM 629 C C . PRO A 1 84 ? -3.773 -3.941 -8.201 1.00 92.81 84 PRO A C 1
ATOM 631 O O . PRO A 1 84 ? -3.009 -3.785 -9.148 1.00 92.81 84 PRO A O 1
ATOM 634 N N . THR A 1 85 ? -3.449 -4.710 -7.155 1.00 93.12 85 THR A N 1
ATOM 635 C CA . THR A 1 85 ? -2.159 -5.414 -7.048 1.00 93.12 85 THR A CA 1
ATOM 636 C C . THR A 1 85 ? -1.963 -6.401 -8.192 1.00 93.12 85 THR A C 1
ATOM 638 O O . THR A 1 85 ? -0.959 -6.336 -8.901 1.00 93.12 85 THR A O 1
ATOM 641 N N . VAL A 1 86 ? -2.946 -7.270 -8.432 1.00 93.94 86 VAL A N 1
ATOM 642 C CA . VAL A 1 86 ? -2.888 -8.247 -9.527 1.00 93.94 86 VAL A CA 1
ATOM 643 C C . VAL A 1 86 ? -2.881 -7.553 -10.892 1.00 93.94 86 VAL A C 1
ATOM 645 O O . VAL A 1 86 ? -2.200 -8.008 -11.810 1.00 93.94 86 VAL A O 1
ATOM 648 N N . GLN A 1 87 ? -3.611 -6.444 -11.045 1.00 90.56 87 GLN A N 1
ATOM 649 C CA . GLN A 1 87 ? -3.595 -5.659 -12.283 1.00 90.56 87 GLN A CA 1
ATOM 650 C C . GLN A 1 87 ? -2.206 -5.076 -12.567 1.00 90.56 87 GLN A C 1
ATOM 652 O O . GLN A 1 87 ? -1.711 -5.222 -13.682 1.00 90.56 87 GLN A O 1
ATOM 657 N N . THR A 1 88 ? -1.555 -4.479 -11.567 1.00 90.81 88 THR A N 1
ATOM 658 C CA . THR A 1 88 ? -0.203 -3.929 -11.719 1.00 90.81 88 THR A CA 1
ATOM 659 C C . THR A 1 88 ? 0.833 -5.018 -11.975 1.00 90.81 88 THR A C 1
ATOM 661 O O . THR A 1 88 ? 1.688 -4.818 -12.833 1.00 90.81 88 THR A O 1
ATOM 664 N N . MET A 1 89 ? 0.731 -6.188 -11.330 1.00 90.38 89 MET A N 1
ATOM 665 C CA . MET A 1 89 ? 1.619 -7.328 -11.616 1.00 90.38 89 MET A CA 1
ATOM 666 C C . MET A 1 89 ? 1.617 -7.682 -13.106 1.00 90.38 89 MET A C 1
ATOM 668 O O . MET A 1 89 ? 2.672 -7.729 -13.723 1.00 90.38 89 MET A O 1
ATOM 672 N N . ARG A 1 90 ? 0.439 -7.786 -13.736 1.00 88.00 90 ARG A N 1
ATOM 673 C CA . ARG A 1 90 ? 0.341 -8.092 -15.177 1.00 88.00 90 ARG A CA 1
ATOM 674 C C . ARG A 1 90 ? 0.943 -7.025 -16.097 1.00 88.00 90 ARG A C 1
ATOM 676 O O . ARG A 1 90 ? 1.254 -7.339 -17.240 1.00 88.00 90 ARG A O 1
ATOM 683 N N . ILE A 1 91 ? 1.034 -5.774 -15.645 1.00 86.25 91 ILE A N 1
ATOM 684 C CA . ILE A 1 91 ? 1.626 -4.667 -16.416 1.00 86.25 91 ILE A CA 1
ATOM 685 C C . ILE A 1 91 ? 3.154 -4.693 -16.308 1.00 86.25 91 ILE A C 1
ATOM 687 O O . ILE A 1 91 ? 3.849 -4.354 -17.265 1.00 86.25 91 ILE A O 1
ATOM 691 N N . VAL A 1 92 ? 3.668 -5.049 -15.131 1.00 87.12 92 VAL A N 1
ATOM 692 C CA . VAL A 1 92 ? 5.104 -5.067 -14.833 1.00 87.12 92 VAL A CA 1
ATOM 693 C C . VAL A 1 92 ? 5.759 -6.355 -15.329 1.00 87.12 92 VAL A C 1
ATOM 695 O O . VAL A 1 92 ? 6.906 -6.320 -15.775 1.00 87.12 92 VAL A O 1
ATOM 698 N N . ASP A 1 93 ? 5.038 -7.474 -15.288 1.00 84.44 93 ASP A N 1
ATOM 699 C CA . ASP A 1 93 ? 5.570 -8.763 -15.700 1.00 84.44 93 ASP A CA 1
ATOM 700 C C . ASP A 1 93 ? 5.843 -8.793 -17.214 1.00 84.44 93 ASP A C 1
ATOM 702 O O . ASP A 1 93 ? 4.976 -8.445 -18.025 1.00 84.44 93 ASP A O 1
ATOM 706 N N . PRO A 1 94 ? 7.045 -9.226 -17.634 1.00 76.44 94 PRO A N 1
ATOM 707 C CA . PRO A 1 94 ? 7.352 -9.363 -19.046 1.00 76.44 94 PRO A CA 1
ATOM 708 C C . PRO A 1 94 ? 6.468 -10.451 -19.682 1.00 76.44 94 PRO A C 1
ATOM 710 O O . PRO A 1 94 ? 6.167 -11.461 -19.040 1.00 76.44 94 PRO A O 1
ATOM 713 N N . PRO A 1 95 ? 6.074 -10.299 -20.961 1.00 76.62 95 PRO A N 1
ATOM 714 C CA . PRO A 1 95 ? 5.256 -11.293 -21.643 1.00 76.62 95 PRO A CA 1
ATOM 715 C C . PRO A 1 95 ? 5.947 -12.662 -21.645 1.00 76.62 95 PRO A C 1
ATOM 717 O O . PRO A 1 95 ? 7.104 -12.796 -22.051 1.00 76.62 95 PRO A O 1
ATOM 720 N N . ALA A 1 96 ? 5.220 -13.690 -21.204 1.00 69.44 96 ALA A N 1
ATOM 721 C CA . ALA A 1 96 ? 5.703 -15.064 -21.193 1.00 69.44 96 ALA A CA 1
ATOM 722 C C . ALA A 1 96 ? 5.835 -15.582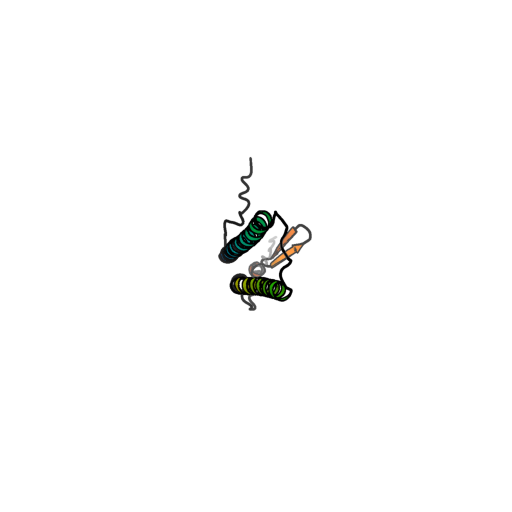 -22.637 1.00 69.44 96 ALA A C 1
ATOM 724 O O . ALA A 1 96 ? 4.848 -15.953 -23.268 1.00 69.44 96 ALA A O 1
ATOM 725 N N . GLY A 1 97 ? 7.054 -15.584 -23.183 1.00 65.12 97 GLY A N 1
ATOM 726 C CA . GLY A 1 97 ? 7.301 -16.104 -24.528 1.00 65.12 97 GLY A CA 1
ATOM 727 C C . GLY A 1 97 ? 8.684 -15.782 -25.091 1.00 65.12 97 GLY A C 1
ATOM 728 O O . GLY A 1 97 ? 8.923 -14.670 -25.545 1.00 65.12 97 GLY A O 1
ATOM 729 N N . ALA A 1 98 ? 9.563 -16.790 -25.059 1.00 59.28 98 ALA A N 1
ATOM 730 C CA . ALA A 1 98 ? 10.720 -17.120 -25.911 1.00 59.28 98 ALA A CA 1
ATOM 731 C C . ALA A 1 98 ? 11.328 -16.071 -26.879 1.00 59.28 98 ALA A C 1
ATOM 733 O O . ALA A 1 98 ? 11.729 -16.418 -27.992 1.00 59.28 98 ALA A O 1
ATOM 734 N N . ARG A 1 99 ? 11.472 -14.802 -26.494 1.00 67.12 99 ARG A N 1
ATOM 735 C CA . ARG A 1 99 ? 12.382 -13.886 -27.192 1.00 67.12 99 ARG A CA 1
ATOM 736 C C . ARG A 1 99 ? 13.785 -14.097 -26.642 1.00 67.12 99 ARG A C 1
ATOM 738 O O . ARG A 1 99 ? 13.980 -14.071 -25.430 1.00 67.12 99 ARG A O 1
ATOM 745 N N . ALA A 1 100 ? 14.757 -14.319 -27.529 1.00 71.81 100 ALA A N 1
ATOM 746 C CA . ALA A 1 100 ? 16.157 -14.308 -27.125 1.00 71.81 100 ALA A CA 1
ATOM 747 C C . ALA A 1 100 ? 16.447 -12.953 -26.448 1.00 71.81 100 ALA A C 1
ATOM 749 O O . ALA A 1 100 ? 16.119 -11.921 -27.042 1.00 71.81 100 ALA A O 1
ATOM 750 N N . PRO A 1 101 ? 16.984 -12.933 -25.216 1.00 73.19 101 PRO A N 1
ATOM 751 C CA . PRO A 1 101 ? 17.208 -11.688 -24.493 1.00 73.19 101 PRO A CA 1
ATOM 752 C C . PRO A 1 101 ? 18.208 -10.820 -25.263 1.00 73.19 101 PRO A C 1
ATOM 754 O O . PRO A 1 101 ? 19.308 -11.271 -25.565 1.00 73.19 101 PRO A O 1
ATOM 757 N N . ASP A 1 102 ? 17.836 -9.577 -25.583 1.00 81.88 102 ASP A N 1
ATOM 758 C CA . ASP A 1 102 ? 18.730 -8.619 -26.260 1.00 81.88 102 ASP A CA 1
ATOM 759 C C . ASP A 1 102 ? 19.880 -8.158 -25.339 1.00 81.88 102 ASP A C 1
ATOM 761 O O . ASP A 1 102 ? 20.950 -7.766 -25.811 1.00 81.88 102 ASP A O 1
ATOM 765 N N . LEU A 1 103 ? 19.664 -8.249 -24.025 1.00 86.81 103 LEU A N 1
ATOM 766 C CA . LEU A 1 103 ? 20.569 -7.845 -22.957 1.00 86.81 103 LEU A CA 1
ATOM 767 C C . LEU A 1 103 ? 20.549 -8.916 -21.862 1.00 86.81 103 LEU A C 1
ATOM 769 O O . LEU A 1 103 ? 19.484 -9.268 -21.357 1.00 86.81 103 LEU A O 1
ATOM 773 N N . ILE A 1 104 ? 21.718 -9.419 -21.475 1.00 88.75 104 ILE A N 1
ATOM 774 C CA . ILE A 1 104 ? 21.877 -10.335 -20.343 1.00 88.75 104 ILE A CA 1
ATOM 775 C C . ILE A 1 104 ? 22.669 -9.598 -19.272 1.00 88.75 104 ILE A C 1
ATOM 777 O O . ILE A 1 104 ? 23.815 -9.217 -19.505 1.00 88.75 104 ILE A O 1
ATOM 781 N N . VAL A 1 105 ? 22.063 -9.407 -18.104 1.00 92.00 105 VAL A N 1
ATOM 782 C CA . VAL A 1 105 ? 22.705 -8.769 -16.952 1.00 92.00 105 VAL A CA 1
ATOM 783 C C . VAL A 1 105 ? 23.042 -9.850 -15.932 1.00 92.00 105 VAL A C 1
ATOM 785 O O . VAL A 1 105 ? 22.160 -10.571 -15.474 1.00 92.00 105 VAL A O 1
ATOM 788 N N . ILE A 1 106 ? 24.323 -9.978 -15.600 1.00 93.88 106 ILE A N 1
ATOM 789 C CA . ILE A 1 106 ? 24.850 -10.945 -14.637 1.00 93.88 106 ILE A CA 1
ATOM 790 C C . ILE A 1 106 ? 25.253 -10.176 -13.380 1.00 93.88 106 ILE A C 1
ATOM 792 O O . ILE A 1 106 ? 26.080 -9.265 -13.446 1.00 93.88 106 ILE A O 1
ATOM 796 N N . GLY A 1 107 ? 24.660 -10.538 -12.243 1.00 95.38 107 GLY A N 1
ATOM 797 C CA . GLY A 1 107 ? 25.011 -9.974 -10.941 1.00 95.38 107 GLY A CA 1
ATOM 798 C C . GLY A 1 107 ? 26.156 -10.742 -10.299 1.00 95.38 107 GLY A C 1
ATOM 799 O O . GLY A 1 107 ? 25.975 -11.888 -9.894 1.00 95.38 107 GLY A O 1
ATOM 800 N N . HIS A 1 108 ? 27.322 -10.108 -10.194 1.00 94.44 108 HIS A N 1
ATOM 801 C CA . HIS A 1 108 ? 28.443 -10.592 -9.392 1.00 94.44 108 HIS A CA 1
ATOM 802 C C . HIS A 1 108 ? 28.398 -9.946 -8.003 1.00 94.44 108 HIS A C 1
ATOM 804 O O . HIS A 1 108 ? 27.669 -8.980 -7.762 1.00 94.44 108 HIS A O 1
ATOM 810 N N . GLN A 1 109 ? 29.192 -10.457 -7.062 1.00 92.25 109 GLN A N 1
ATOM 811 C CA . GLN A 1 109 ? 29.346 -9.796 -5.769 1.00 92.25 109 GLN A CA 1
ATOM 812 C C . GLN A 1 109 ? 30.027 -8.434 -6.001 1.00 92.25 109 GLN A C 1
ATOM 814 O O . GLN A 1 109 ? 31.190 -8.384 -6.380 1.00 92.25 109 GLN A O 1
ATOM 819 N N . PHE A 1 110 ? 29.287 -7.340 -5.794 1.00 92.81 110 PHE A N 1
ATOM 820 C CA . PHE A 1 110 ? 29.717 -5.935 -5.930 1.00 92.81 110 PHE A CA 1
ATOM 821 C C . PHE A 1 110 ? 29.809 -5.333 -7.341 1.00 92.81 110 PHE A C 1
ATOM 823 O O . PHE A 1 110 ? 29.944 -4.115 -7.445 1.00 92.81 110 PHE A O 1
ATOM 830 N N . TRP A 1 111 ? 29.685 -6.107 -8.419 1.00 93.75 111 TRP A N 1
ATOM 831 C CA . TRP A 1 111 ? 29.619 -5.542 -9.773 1.00 93.75 111 TRP A CA 1
ATOM 832 C C . TRP A 1 111 ? 28.616 -6.269 -10.665 1.00 93.75 111 TRP A C 1
ATOM 834 O O . TRP A 1 111 ? 28.187 -7.385 -10.387 1.00 93.75 111 TRP A O 1
ATOM 844 N N . TRP A 1 112 ? 28.250 -5.626 -11.768 1.00 95.69 112 TRP A N 1
ATOM 845 C CA . TRP A 1 112 ? 27.327 -6.166 -12.759 1.00 95.69 112 TRP A CA 1
ATOM 846 C C . TRP A 1 112 ? 28.046 -6.296 -14.100 1.00 95.69 112 TRP A C 1
ATOM 848 O O . TRP A 1 112 ? 28.744 -5.377 -14.524 1.00 95.69 112 TRP A O 1
ATOM 858 N N . GLU A 1 113 ? 27.886 -7.432 -14.770 1.00 94.06 113 GLU A N 1
ATOM 859 C CA . GLU A 1 113 ? 28.383 -7.657 -16.129 1.00 94.06 113 GLU A CA 1
ATOM 860 C C . GLU A 1 113 ? 27.201 -7.658 -17.099 1.00 94.06 113 GLU A C 1
ATOM 862 O O . GLU A 1 113 ? 26.193 -8.322 -16.864 1.00 94.06 113 GLU A O 1
ATOM 867 N N . VAL A 1 114 ? 27.320 -6.923 -18.203 1.00 93.12 114 VAL A N 1
ATOM 868 C CA . VAL A 1 114 ? 26.263 -6.804 -19.211 1.00 93.12 114 VAL A CA 1
ATOM 869 C C . VAL A 1 114 ? 26.748 -7.410 -20.522 1.00 93.12 114 VAL A C 1
ATOM 871 O O . VAL A 1 114 ? 27.764 -6.987 -21.072 1.00 93.12 114 VAL A O 1
ATOM 874 N N . ARG A 1 115 ? 26.014 -8.393 -21.048 1.00 89.81 115 ARG A N 1
ATOM 875 C CA . ARG A 1 115 ? 26.297 -9.048 -22.333 1.00 89.81 115 ARG A CA 1
ATOM 876 C C . ARG A 1 115 ? 25.212 -8.716 -23.353 1.00 89.81 115 ARG A C 1
ATOM 878 O O . ARG A 1 115 ? 24.025 -8.801 -23.050 1.00 89.81 115 ARG A O 1
ATOM 885 N N . TYR A 1 116 ? 25.634 -8.412 -24.579 1.00 90.06 116 TYR A N 1
ATOM 886 C CA . TYR A 1 116 ? 24.764 -8.100 -25.718 1.00 90.06 116 TYR A CA 1
ATOM 887 C C . TYR A 1 116 ? 24.838 -9.237 -26.752 1.00 90.06 116 TYR A C 1
ATOM 889 O O . TYR A 1 116 ? 25.613 -9.156 -27.705 1.00 90.06 116 TYR A O 1
ATOM 897 N N . PRO A 1 117 ? 24.085 -10.336 -26.585 1.00 79.50 117 PRO A N 1
ATOM 898 C CA . PRO A 1 117 ? 24.207 -11.525 -27.436 1.00 79.50 117 PRO A CA 1
ATOM 899 C C . PRO A 1 117 ? 23.899 -11.269 -28.921 1.00 79.50 117 PRO A C 1
ATOM 901 O O . PRO A 1 117 ? 24.351 -12.028 -29.773 1.00 79.50 117 PRO A O 1
ATOM 904 N N . ARG A 1 118 ? 23.176 -10.192 -29.261 1.00 73.75 118 ARG A N 1
ATOM 905 C CA . ARG A 1 118 ? 22.876 -9.818 -30.654 1.00 73.75 118 ARG A CA 1
ATOM 906 C C . ARG A 1 118 ? 23.969 -9.011 -31.359 1.00 73.75 118 ARG A C 1
ATOM 908 O O . ARG A 1 118 ? 23.925 -8.909 -32.581 1.00 73.75 118 ARG A O 1
ATOM 915 N N . SER A 1 119 ? 24.966 -8.479 -30.647 1.00 64.88 119 SER A N 1
ATOM 916 C CA . SER A 1 119 ? 26.078 -7.750 -31.281 1.00 64.88 119 SER A CA 1
ATOM 917 C C . SER A 1 119 ? 27.195 -8.671 -31.789 1.00 64.88 119 SER A C 1
ATOM 919 O O . SER A 1 119 ? 28.020 -8.255 -32.601 1.00 64.88 119 SER A O 1
ATOM 921 N N . THR A 1 120 ? 27.221 -9.940 -31.369 1.00 58.06 120 THR A N 1
ATOM 922 C CA . THR A 1 120 ? 28.322 -10.871 -31.662 1.00 58.06 120 THR A CA 1
ATOM 923 C C . THR A 1 120 ? 28.157 -11.680 -32.957 1.00 58.06 120 THR A C 1
ATOM 925 O O . THR A 1 120 ? 29.068 -12.430 -33.316 1.00 58.06 120 THR A O 1
ATOM 928 N N . SER A 1 121 ? 27.076 -11.504 -33.731 1.00 60.41 121 SER A N 1
ATOM 929 C CA . SER A 1 121 ? 26.849 -12.248 -34.985 1.00 60.41 121 SER A CA 1
ATOM 930 C C . SER A 1 121 ? 27.151 -11.447 -36.264 1.00 60.41 121 SER A C 1
ATOM 932 O O . SER A 1 121 ? 26.265 -11.215 -37.086 1.00 60.41 121 SER A O 1
ATOM 934 N N . ARG A 1 122 ? 28.418 -11.064 -36.486 1.00 54.50 122 ARG A N 1
ATOM 935 C CA . ARG A 1 122 ? 28.986 -10.934 -37.850 1.00 54.50 122 ARG A CA 1
ATOM 936 C C . ARG A 1 122 ? 30.520 -10.903 -37.826 1.00 54.50 122 ARG A C 1
ATOM 938 O O . ARG A 1 122 ? 31.146 -9.872 -38.043 1.00 54.50 122 ARG A O 1
ATOM 945 N N . ARG A 1 123 ? 31.161 -12.059 -37.619 1.00 57.22 123 ARG A N 1
ATOM 946 C CA . ARG A 1 123 ? 32.522 -12.245 -38.149 1.00 57.22 123 ARG A CA 1
ATOM 947 C C . ARG A 1 123 ? 32.389 -12.405 -39.663 1.00 57.22 123 ARG A C 1
ATOM 949 O O . ARG A 1 123 ? 32.056 -13.486 -40.135 1.00 57.22 123 ARG A O 1
ATOM 956 N N . GLY A 1 124 ? 32.567 -11.310 -40.403 1.00 58.94 124 GLY A N 1
ATOM 957 C CA . GLY A 1 124 ? 32.771 -11.368 -41.852 1.00 58.94 124 GLY A CA 1
ATOM 958 C C . GLY A 1 124 ? 33.977 -12.260 -42.185 1.00 58.94 124 GLY A C 1
ATOM 959 O O . GLY A 1 124 ? 34.839 -12.453 -41.318 1.00 58.94 124 GLY A O 1
ATOM 960 N N . PRO A 1 125 ? 34.038 -12.846 -43.393 1.00 61.31 125 PRO A N 1
ATOM 961 C CA . PRO A 1 125 ? 35.144 -13.712 -43.783 1.00 61.31 125 PRO A CA 1
ATOM 962 C C . PRO A 1 125 ? 36.464 -12.962 -43.585 1.00 61.31 125 PRO A C 1
ATOM 964 O O . PRO A 1 125 ? 36.618 -11.828 -44.037 1.00 61.31 125 PRO A O 1
ATOM 967 N N . ARG A 1 126 ? 37.403 -13.577 -42.856 1.00 60.53 126 ARG A N 1
ATOM 968 C CA . ARG A 1 126 ? 38.750 -13.029 -42.688 1.00 60.53 126 ARG A CA 1
ATOM 969 C C . ARG A 1 126 ? 39.372 -12.961 -44.081 1.00 60.53 126 ARG A C 1
ATOM 971 O O . ARG A 1 126 ? 39.714 -13.997 -44.642 1.00 60.53 126 ARG A O 1
ATOM 978 N N . CYS A 1 127 ? 39.498 -11.763 -44.646 1.00 62.19 127 CYS A N 1
ATOM 979 C CA . CYS A 1 127 ? 40.330 -11.559 -45.821 1.00 62.19 127 CYS A CA 1
ATOM 980 C C . CYS A 1 127 ? 41.781 -11.785 -45.394 1.00 62.19 127 CYS A C 1
ATOM 982 O O . CYS A 1 127 ? 42.428 -10.904 -44.830 1.00 62.19 127 CYS A O 1
ATOM 984 N N . SER A 1 128 ? 42.271 -13.000 -45.616 1.00 63.28 128 SER A N 1
ATOM 985 C CA . SER A 1 128 ? 43.685 -13.335 -45.518 1.00 63.28 128 SER A CA 1
ATOM 986 C C . SER A 1 128 ? 44.412 -12.628 -46.662 1.00 63.28 128 SER A C 1
ATOM 988 O O . SER A 1 128 ? 44.518 -13.166 -47.761 1.00 63.28 128 SER A O 1
ATOM 990 N N . CYS A 1 129 ? 44.874 -11.396 -46.437 1.00 61.97 129 CYS A N 1
ATOM 991 C CA . CYS A 1 129 ? 45.803 -10.739 -47.352 1.00 61.97 129 CYS A CA 1
ATOM 992 C C . CYS A 1 129 ? 47.127 -11.509 -47.314 1.00 61.97 129 CYS A C 1
ATOM 994 O O . CYS A 1 129 ? 47.913 -11.375 -46.376 1.00 61.97 129 CYS A O 1
ATOM 996 N N . GLY A 1 130 ? 47.347 -12.355 -48.321 1.00 58.78 130 GLY A N 1
ATOM 997 C CA . GLY A 1 130 ? 48.625 -13.008 -48.562 1.00 58.78 130 GLY A CA 1
ATOM 998 C C . GLY A 1 130 ? 49.690 -11.952 -48.828 1.00 58.78 130 GLY A C 1
ATOM 999 O O . GLY A 1 130 ? 49.692 -11.304 -49.873 1.00 58.78 130 GLY A O 1
ATOM 1000 N N . LEU A 1 131 ? 50.586 -11.764 -47.861 1.00 61.28 131 LEU A N 1
ATOM 1001 C CA . LEU A 1 131 ? 51.740 -10.887 -47.978 1.00 61.28 131 LEU A CA 1
ATOM 1002 C C . LEU A 1 131 ? 52.739 -11.528 -48.959 1.00 61.28 131 LEU A C 1
ATOM 1004 O O . LEU A 1 131 ? 53.606 -12.309 -48.571 1.00 61.28 131 LEU A O 1
ATOM 1008 N N . SER A 1 132 ? 52.597 -11.228 -50.250 1.00 62.31 132 SER A N 1
ATOM 1009 C CA . SER A 1 132 ? 53.615 -11.527 -51.259 1.00 62.31 132 SER A CA 1
ATOM 1010 C C . SER A 1 132 ? 54.809 -10.601 -51.016 1.00 62.31 132 SER A C 1
ATOM 1012 O O . SER A 1 132 ? 54.828 -9.456 -51.465 1.00 62.31 132 SER A O 1
ATOM 1014 N N . ARG A 1 133 ? 55.803 -11.081 -50.259 1.00 61.97 133 ARG A N 1
ATOM 1015 C CA . ARG A 1 133 ? 57.150 -10.500 -50.290 1.00 61.97 133 ARG A CA 1
ATOM 1016 C C . ARG A 1 133 ? 57.721 -10.771 -51.679 1.00 61.97 133 ARG A C 1
ATOM 1018 O O . ARG A 1 133 ? 58.033 -11.915 -52.000 1.00 61.97 133 ARG A O 1
ATOM 1025 N N . ARG A 1 134 ? 57.815 -9.726 -52.500 1.00 61.06 134 ARG A N 1
ATOM 1026 C CA . ARG A 1 134 ? 58.665 -9.724 -53.690 1.00 61.06 134 ARG A CA 1
ATOM 1027 C C . ARG A 1 134 ? 60.097 -9.426 -53.244 1.00 61.06 134 ARG A C 1
ATOM 1029 O O . ARG A 1 134 ? 60.315 -8.489 -52.479 1.00 61.06 134 ARG A O 1
ATOM 1036 N N . THR A 1 135 ? 60.984 -10.317 -53.666 1.00 66.19 135 THR A N 1
ATOM 1037 C CA . THR A 1 135 ? 62.450 -10.243 -53.645 1.00 66.19 135 THR A CA 1
ATOM 1038 C C . THR A 1 135 ? 62.979 -8.985 -54.305 1.00 66.19 135 THR A C 1
A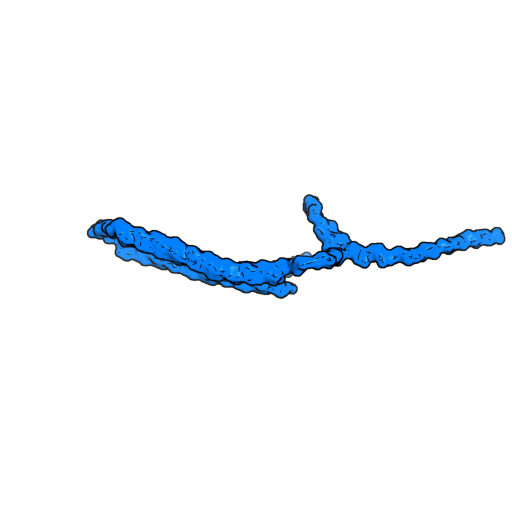TOM 1040 O O . THR A 1 135 ? 62.360 -8.591 -55.322 1.00 66.19 135 THR A O 1
#

Radius of gyration: 31.05 Å; chains: 1; bounding box: 85×38×91 Å